Protein AF-A0A1T5JBS8-F1 (afdb_monomer_lite)

Secondary structure (DSSP, 8-state):
--EEE-TTS--TTSEEEEETTS-EEEEEEEEEE-TT-SSEEEEEEEEEE-TTS-B-B-TTS-BSSEEEEEEE--HHHHHHH-HHHHHHHHHHHHTT----GGGS-----S-TTTTSS-SS---HHHHHHS-HHHHHHHHHTT----GGG--

pLDDT: mean 79.68, std 18.45, range [35.81, 97.38]

Sequence (151 aa):
MSYTKRPELVIEGGLVVELDSGELVFVQQQVKTLTESLCPSIFVSATWIDEQLQSVVDNQGRHRARVEFRHAASQYEQDVLGLPALVRECLWLVLGEPLSLAALPDPPSENPQLNATTLIPWASELVRSVDIRRAIAIAKQGVEFDLDQVL

Foldseek 3Di:
DFKDWPQVDDDVQFTWIAGNVGWIKTKHWDWDDDPVHPWIKIKIKIFTADPVRHGDADPVRHGLFMAIDIDGQDPVNCVPQNPVLVNVLRVCLLQLHDQFQCPDPDDPDPDPPVRGDNPDPDDPVSSCRRHRVNSVVVSVVVPPDDNVPPD

Organism: NCBI:txid428993

Radius of gyration: 16.52 Å; chains: 1; bounding box: 40×32×55 Å

Structure (mmCIF, N/CA/C/O backbone):
data_AF-A0A1T5JBS8-F1
#
_entry.id   AF-A0A1T5JBS8-F1
#
loop_
_atom_site.group_PDB
_atom_site.id
_atom_site.type_symbol
_atom_site.label_atom_id
_atom_site.label_alt_id
_atom_site.label_comp_id
_atom_site.label_asym_id
_atom_site.label_entity_id
_atom_site.label_seq_id
_atom_site.pdbx_PDB_ins_code
_atom_site.Cartn_x
_atom_site.Cartn_y
_atom_site.Cartn_z
_atom_site.occupancy
_atom_site.B_iso_or_equiv
_atom_site.auth_seq_id
_atom_site.auth_comp_id
_atom_site.auth_asym_id
_atom_site.auth_atom_id
_atom_site.pdbx_PDB_model_num
ATOM 1 N N . MET A 1 1 ? -13.433 -1.340 -8.611 1.00 54.34 1 MET A N 1
ATOM 2 C CA . MET A 1 1 ? -12.385 -0.508 -7.983 1.00 54.34 1 MET A CA 1
ATOM 3 C C . MET A 1 1 ? -12.659 -0.558 -6.496 1.00 54.34 1 MET A C 1
ATOM 5 O O . MET A 1 1 ? -13.815 -0.299 -6.184 1.00 54.34 1 MET A O 1
ATOM 9 N N . SER A 1 2 ? -11.718 -0.915 -5.614 1.00 73.25 2 SER A N 1
ATOM 10 C CA . SER A 1 2 ? -12.073 -1.061 -4.187 1.00 73.25 2 SER A CA 1
ATOM 11 C C . SER A 1 2 ? -11.383 -0.095 -3.227 1.00 73.25 2 SER A C 1
ATOM 13 O O . SER A 1 2 ? -11.364 -0.342 -2.025 1.00 73.25 2 SER A O 1
ATOM 15 N N . TYR A 1 3 ? -10.879 1.044 -3.707 1.00 86.44 3 TYR A N 1
ATOM 16 C CA . TYR A 1 3 ? -10.541 2.162 -2.825 1.00 86.44 3 TYR A CA 1
ATOM 17 C C . TYR A 1 3 ? -10.884 3.513 -3.453 1.00 86.44 3 TYR A C 1
ATOM 19 O O . TYR A 1 3 ? -10.860 3.682 -4.677 1.00 86.44 3 TYR A O 1
ATOM 27 N N . THR A 1 4 ? -11.168 4.486 -2.594 1.00 91.38 4 THR A N 1
ATOM 28 C CA . THR A 1 4 ? -11.459 5.870 -2.967 1.00 91.38 4 THR A CA 1
ATOM 29 C C . THR A 1 4 ? -10.339 6.762 -2.456 1.00 91.38 4 THR A C 1
ATOM 31 O O . THR A 1 4 ? -9.968 6.706 -1.288 1.00 91.38 4 THR A O 1
ATOM 34 N N . LYS A 1 5 ? -9.766 7.599 -3.322 1.00 91.56 5 LYS A N 1
ATOM 35 C CA . LYS A 1 5 ? -8.802 8.614 -2.874 1.00 91.56 5 LYS A CA 1
ATOM 36 C C . LYS A 1 5 ? -9.542 9.668 -2.053 1.00 91.56 5 LYS A C 1
ATOM 38 O O . LYS A 1 5 ? -10.604 10.113 -2.481 1.00 91.56 5 LYS A O 1
ATOM 43 N N . ARG A 1 6 ? -8.957 10.102 -0.937 1.00 93.12 6 ARG A N 1
ATOM 44 C CA . ARG A 1 6 ? -9.491 11.160 -0.068 1.00 93.12 6 ARG A CA 1
ATOM 45 C C . ARG A 1 6 ? -8.602 12.410 -0.173 1.00 93.12 6 ARG A C 1
ATOM 47 O O . ARG A 1 6 ? -7.833 12.685 0.745 1.00 93.12 6 ARG A O 1
ATOM 54 N N . PRO A 1 7 ? -8.596 13.122 -1.321 1.00 88.75 7 PRO A N 1
ATOM 55 C CA . PRO A 1 7 ? -7.679 14.243 -1.565 1.00 88.75 7 PRO A CA 1
ATOM 56 C C . PRO A 1 7 ? -7.875 15.419 -0.600 1.00 88.75 7 PRO A C 1
ATOM 58 O O . PRO A 1 7 ? -6.991 16.262 -0.475 1.00 88.75 7 PRO A O 1
ATOM 61 N N . GLU A 1 8 ? -9.024 15.491 0.067 1.00 91.12 8 GLU A N 1
ATOM 62 C CA . GLU A 1 8 ? -9.322 16.468 1.106 1.00 91.12 8 GLU A CA 1
ATOM 63 C C . GLU A 1 8 ? -8.585 16.200 2.430 1.00 91.12 8 GLU A C 1
ATOM 65 O O . GLU A 1 8 ? -8.467 17.108 3.251 1.00 91.12 8 GLU A O 1
ATOM 70 N N . LEU A 1 9 ? -8.071 14.981 2.639 1.00 90.56 9 LEU A N 1
ATOM 71 C CA . LEU A 1 9 ? -7.295 14.592 3.817 1.00 90.56 9 LEU A CA 1
ATOM 72 C C . LEU A 1 9 ? -5.796 14.690 3.496 1.00 90.56 9 LEU A C 1
ATOM 74 O O . LEU A 1 9 ? -5.237 13.855 2.783 1.00 90.56 9 LEU A O 1
ATOM 78 N N . VAL A 1 10 ? -5.137 15.736 4.005 1.00 87.62 10 VAL A N 1
ATOM 79 C CA . VAL A 1 10 ? -3.763 16.081 3.606 1.00 87.62 10 VAL A CA 1
ATOM 80 C C . VAL A 1 10 ? -2.717 15.542 4.591 1.00 87.62 10 VAL A C 1
ATOM 82 O O . VAL A 1 10 ? -2.477 16.095 5.659 1.00 87.62 10 VAL A O 1
ATOM 85 N N . ILE A 1 11 ? -2.105 14.444 4.152 1.00 90.00 11 ILE A N 1
ATOM 86 C CA . ILE A 1 11 ? -0.856 13.775 4.551 1.00 90.00 11 ILE A CA 1
ATOM 87 C C . ILE A 1 11 ? 0.447 14.399 4.015 1.00 90.00 11 ILE A C 1
ATOM 89 O O . ILE A 1 11 ? 0.653 14.262 2.809 1.00 90.00 11 ILE A O 1
ATOM 93 N N . GLU A 1 12 ? 1.356 15.029 4.775 1.00 88.75 12 GLU A N 1
ATOM 94 C CA . GLU A 1 12 ? 2.682 15.336 4.194 1.00 88.75 12 GLU A CA 1
ATOM 95 C C . GLU A 1 12 ? 3.378 14.036 3.740 1.00 88.75 12 GLU A C 1
ATOM 97 O O . GLU A 1 12 ? 3.463 13.056 4.480 1.00 88.75 12 GLU A O 1
ATOM 102 N N . GLY A 1 13 ? 3.877 14.018 2.500 1.00 86.50 13 GLY A N 1
ATOM 103 C CA . GLY A 1 13 ? 4.675 12.904 1.984 1.00 86.50 13 GLY A CA 1
ATOM 104 C C . GLY A 1 13 ? 3.886 11.661 1.558 1.00 86.50 13 GLY A C 1
ATOM 105 O O . GLY A 1 13 ? 4.495 10.600 1.407 1.00 86.50 13 GLY A O 1
ATOM 106 N N . GLY A 1 14 ? 2.569 11.758 1.346 1.00 90.19 14 GLY A N 1
ATOM 107 C CA . GLY A 1 14 ? 1.777 10.643 0.821 1.00 90.19 14 GLY A CA 1
ATOM 108 C C . GLY A 1 14 ? 0.331 10.995 0.467 1.00 90.19 14 GLY A C 1
ATOM 109 O O . GLY A 1 14 ? -0.033 12.161 0.345 1.00 90.19 14 GLY A O 1
ATOM 110 N N . LEU A 1 15 ? -0.487 9.962 0.272 1.00 93.12 15 LEU A N 1
ATOM 111 C CA . LEU A 1 15 ? -1.904 10.051 -0.082 1.00 93.12 15 LEU A CA 1
ATOM 112 C C . LEU A 1 15 ? -2.747 9.280 0.934 1.00 93.12 15 LEU A C 1
ATOM 114 O O . LEU A 1 15 ? -2.367 8.186 1.341 1.00 93.12 15 LEU A O 1
ATOM 118 N N . VAL A 1 16 ? -3.921 9.807 1.277 1.00 94.69 16 VAL A N 1
ATOM 119 C CA . VAL A 1 16 ? -4.934 9.059 2.029 1.00 94.69 16 VAL A CA 1
ATOM 120 C C . VAL A 1 16 ? -5.927 8.408 1.070 1.00 94.69 16 VAL A C 1
ATOM 122 O O . VAL A 1 16 ? -6.447 9.043 0.142 1.00 94.69 16 VAL A O 1
ATOM 125 N N . VAL A 1 17 ? -6.195 7.129 1.297 1.00 94.94 17 VAL A N 1
ATOM 126 C CA . VAL A 1 17 ? -7.231 6.362 0.608 1.00 94.94 17 VAL A CA 1
ATOM 127 C C . VAL A 1 17 ? -8.191 5.762 1.623 1.00 94.94 17 VAL A C 1
ATOM 129 O O . VAL A 1 17 ? -7.804 5.445 2.740 1.00 94.94 17 VAL A O 1
ATOM 132 N N . GLU A 1 18 ? -9.443 5.601 1.231 1.00 95.38 18 GLU A N 1
ATOM 133 C CA . GLU A 1 18 ? -10.451 4.855 1.972 1.00 95.38 18 GLU A CA 1
ATOM 134 C C . GLU A 1 18 ? -10.677 3.522 1.265 1.00 95.38 18 GLU A C 1
ATOM 136 O O . GLU A 1 18 ? -10.948 3.494 0.059 1.00 95.38 18 GLU A O 1
ATOM 141 N N . LEU A 1 19 ? -10.530 2.427 2.001 1.00 93.62 19 LEU A N 1
ATOM 142 C CA . LEU A 1 19 ? -10.830 1.087 1.510 1.00 93.62 19 LEU A CA 1
ATOM 143 C C . LEU A 1 19 ? -12.351 0.891 1.412 1.00 93.62 19 LEU A C 1
ATOM 145 O O . LEU A 1 19 ? -13.119 1.541 2.112 1.00 93.62 19 LEU A O 1
ATOM 149 N N . ASP A 1 20 ? -12.808 -0.040 0.581 1.00 91.25 20 ASP A N 1
ATOM 150 C CA . ASP A 1 20 ? -14.221 -0.457 0.512 1.00 91.25 20 ASP A CA 1
ATOM 151 C C . ASP A 1 20 ? -14.804 -0.953 1.849 1.00 91.25 20 ASP A C 1
ATOM 153 O O . ASP A 1 20 ? -16.013 -0.877 2.062 1.00 91.25 20 ASP A O 1
ATOM 157 N N . SER A 1 21 ? -13.956 -1.420 2.765 1.00 90.50 21 SER A N 1
ATOM 158 C CA . SER A 1 21 ? -14.308 -1.772 4.141 1.00 90.50 21 SER A CA 1
ATOM 159 C C . SER A 1 21 ? -14.426 -0.565 5.093 1.00 90.50 21 SER A C 1
ATOM 161 O O . SER A 1 21 ? -14.845 -0.732 6.240 1.00 90.50 21 SER A O 1
ATOM 163 N N . GLY A 1 22 ? -14.138 0.650 4.611 1.00 92.56 22 GLY A N 1
ATOM 164 C CA . GLY A 1 22 ? -14.321 1.928 5.310 1.00 92.56 22 GLY A CA 1
ATOM 165 C C . GLY A 1 22 ? -13.102 2.427 6.091 1.00 92.56 22 GLY A C 1
ATOM 166 O O . GLY A 1 22 ? -13.143 3.511 6.667 1.00 92.56 22 GLY A O 1
ATOM 167 N N . GLU A 1 23 ? -12.006 1.670 6.153 1.00 95.38 23 GLU A N 1
ATOM 168 C CA . GLU A 1 23 ? -10.789 2.109 6.836 1.00 95.38 23 GLU A CA 1
ATOM 169 C C . GLU A 1 23 ? -9.994 3.101 5.992 1.00 95.38 23 GLU A C 1
ATOM 171 O O . GLU A 1 23 ? -9.832 2.943 4.779 1.00 95.38 23 GLU A O 1
ATOM 176 N N . LEU A 1 24 ? -9.430 4.097 6.672 1.00 96.94 24 LEU A N 1
ATOM 177 C CA . LEU A 1 24 ? -8.510 5.051 6.078 1.00 96.94 24 LEU A CA 1
ATOM 178 C C . LEU A 1 24 ? -7.089 4.491 6.106 1.00 96.94 24 LEU A C 1
ATOM 180 O O . LEU A 1 24 ? -6.592 4.031 7.132 1.00 96.94 24 LEU A O 1
ATOM 184 N N . VAL A 1 25 ? -6.407 4.550 4.974 1.00 97.12 25 VAL A N 1
ATOM 185 C CA . VAL A 1 25 ? -5.029 4.095 4.819 1.00 97.12 25 VAL A CA 1
ATOM 186 C C . VAL A 1 25 ? -4.200 5.239 4.263 1.00 97.12 25 VAL A C 1
ATOM 188 O O . VAL A 1 25 ? -4.528 5.833 3.236 1.00 97.12 25 VAL A O 1
ATOM 191 N N . PHE A 1 26 ? -3.099 5.536 4.939 1.00 97.12 26 PHE A N 1
ATOM 192 C CA . PHE A 1 26 ? -2.071 6.423 4.429 1.00 97.12 26 PHE A CA 1
ATOM 193 C C . PHE A 1 26 ? -1.075 5.629 3.593 1.00 97.12 26 PHE A C 1
ATOM 195 O O . PHE A 1 26 ? -0.527 4.628 4.054 1.00 97.12 26 PHE A O 1
ATOM 202 N N . VAL A 1 27 ? -0.833 6.087 2.371 1.00 95.44 27 VAL A N 1
ATOM 203 C CA . VAL A 1 27 ? 0.028 5.427 1.395 1.00 95.44 27 VAL A CA 1
ATOM 204 C C . VAL A 1 27 ? 1.173 6.352 1.028 1.00 95.44 27 VAL A C 1
ATOM 206 O O . VAL A 1 27 ? 0.953 7.500 0.631 1.00 95.44 27 VAL A O 1
ATOM 209 N N . GLN A 1 28 ? 2.397 5.846 1.110 1.00 95.38 28 GLN A N 1
ATOM 210 C CA . GLN A 1 28 ? 3.587 6.571 0.676 1.00 95.38 28 GLN A CA 1
ATOM 211 C C . GLN A 1 28 ? 4.259 5.835 -0.468 1.00 95.38 28 GLN A C 1
ATOM 213 O O . GLN A 1 28 ? 4.271 4.607 -0.525 1.00 95.38 28 GLN A O 1
ATOM 218 N N . GLN A 1 29 ? 4.851 6.609 -1.370 1.00 93.94 29 GLN A N 1
ATOM 219 C CA . GLN A 1 29 ? 5.689 6.090 -2.438 1.00 93.94 29 GLN A CA 1
ATOM 220 C C . GLN A 1 29 ? 6.965 6.920 -2.540 1.00 93.94 29 GLN A C 1
ATOM 222 O O . GLN A 1 29 ? 6.935 8.148 -2.447 1.00 93.94 29 GLN A O 1
ATOM 227 N N . GLN A 1 30 ? 8.090 6.254 -2.763 1.00 93.81 30 GLN A N 1
ATOM 228 C CA . GLN A 1 30 ? 9.368 6.885 -3.055 1.00 93.81 30 GLN A CA 1
ATOM 229 C C . GLN A 1 30 ? 10.070 6.100 -4.154 1.00 93.81 30 GLN A C 1
ATOM 231 O O . GLN A 1 30 ? 10.148 4.876 -4.104 1.00 93.81 30 GLN A O 1
ATOM 236 N N . VAL A 1 31 ? 10.633 6.810 -5.127 1.00 91.62 31 VAL A N 1
ATOM 237 C CA . VAL A 1 31 ? 11.537 6.219 -6.113 1.00 91.62 31 VAL A CA 1
ATOM 238 C C . VAL A 1 31 ? 12.923 6.783 -5.853 1.00 91.62 31 VAL A C 1
ATOM 240 O O . VAL A 1 31 ? 13.107 7.999 -5.845 1.00 91.62 31 VAL A O 1
ATOM 243 N N . LYS A 1 32 ? 13.892 5.904 -5.599 1.00 90.25 32 LYS A N 1
ATOM 244 C CA . LYS A 1 32 ? 15.289 6.280 -5.368 1.00 90.25 32 LYS A CA 1
ATOM 245 C C . LYS A 1 32 ? 16.175 5.587 -6.384 1.00 90.25 32 LYS A C 1
ATOM 247 O O . LYS A 1 32 ? 16.217 4.361 -6.439 1.00 90.25 32 LYS A O 1
ATOM 252 N N . THR A 1 33 ? 16.936 6.373 -7.129 1.00 82.25 33 THR A N 1
ATOM 253 C CA . THR A 1 33 ? 18.065 5.866 -7.907 1.00 82.25 33 THR A CA 1
ATOM 254 C C . THR A 1 33 ? 19.288 5.925 -7.006 1.00 82.25 33 THR A C 1
ATOM 256 O O . THR A 1 33 ? 19.735 7.009 -6.632 1.00 82.25 33 THR A O 1
ATOM 259 N N . LEU A 1 34 ? 19.782 4.766 -6.573 1.00 71.19 34 LEU A N 1
ATOM 260 C CA . LEU A 1 34 ? 21.026 4.707 -5.808 1.00 71.19 34 LEU A CA 1
ATOM 261 C C . LEU A 1 34 ? 22.171 5.045 -6.764 1.00 71.19 34 LEU A C 1
ATOM 263 O O . LEU A 1 34 ? 22.204 4.525 -7.869 1.00 71.19 34 LEU A O 1
ATOM 267 N N . THR A 1 35 ? 23.103 5.900 -6.353 1.00 61.62 35 THR A N 1
ATOM 268 C CA . THR A 1 35 ? 24.193 6.428 -7.199 1.00 61.62 35 THR A CA 1
ATOM 269 C C . THR A 1 35 ? 25.070 5.360 -7.864 1.00 61.62 35 THR A C 1
ATOM 271 O O . THR A 1 35 ? 25.727 5.656 -8.854 1.00 61.62 35 THR A O 1
ATOM 274 N N . GLU A 1 36 ? 25.059 4.124 -7.358 1.00 62.66 36 GLU A N 1
ATOM 275 C CA . GLU A 1 36 ? 25.793 2.976 -7.915 1.00 62.66 36 GLU A CA 1
ATOM 276 C C . GLU A 1 36 ? 24.911 2.014 -8.738 1.00 62.66 36 GLU A C 1
ATOM 278 O O . GLU A 1 36 ? 25.425 1.132 -9.422 1.00 62.66 36 GLU A O 1
ATOM 283 N N . SER A 1 37 ? 23.585 2.183 -8.709 1.00 58.94 37 SER A N 1
ATOM 284 C CA . SER A 1 37 ? 22.619 1.381 -9.465 1.00 58.94 37 SER A CA 1
ATOM 285 C C . SER A 1 37 ? 22.000 2.224 -10.577 1.00 58.94 37 SER A C 1
ATOM 287 O O . SER A 1 37 ? 21.302 3.198 -10.310 1.00 58.94 37 SER A O 1
ATOM 289 N N . LEU A 1 38 ? 22.170 1.806 -11.835 1.00 71.06 38 LEU A N 1
ATOM 290 C CA . LEU A 1 38 ? 21.439 2.394 -12.972 1.00 71.06 38 LEU A CA 1
ATOM 291 C C . LEU A 1 38 ? 19.923 2.118 -12.906 1.00 71.06 38 LEU A C 1
ATOM 293 O O . LEU A 1 38 ? 19.149 2.701 -13.657 1.00 71.06 38 LEU A O 1
ATOM 297 N N . CYS A 1 39 ? 19.498 1.229 -12.008 1.00 79.50 39 CYS A N 1
ATOM 298 C CA . CYS A 1 39 ? 18.118 0.798 -11.834 1.00 79.50 39 CYS A CA 1
ATOM 299 C C . CYS A 1 39 ? 17.467 1.486 -10.611 1.00 79.50 39 CYS A C 1
ATOM 301 O O . CYS A 1 39 ? 18.046 1.441 -9.514 1.00 79.50 39 CYS A O 1
ATOM 303 N N . PRO A 1 40 ? 16.278 2.107 -10.753 1.00 87.38 40 PRO A N 1
ATOM 304 C CA . PRO A 1 40 ? 15.561 2.739 -9.657 1.00 87.38 40 PRO A CA 1
ATOM 305 C C . PRO A 1 40 ? 14.983 1.690 -8.698 1.00 87.38 40 PRO A C 1
ATOM 307 O O . PRO A 1 40 ? 14.439 0.661 -9.097 1.00 87.38 40 PRO A O 1
ATOM 310 N N . SER A 1 41 ? 15.074 1.972 -7.401 1.00 92.56 41 SER A N 1
ATOM 311 C CA . SER A 1 41 ? 14.352 1.246 -6.356 1.00 92.56 41 SER A CA 1
ATOM 312 C C . SER A 1 41 ? 13.047 1.970 -6.033 1.00 92.56 41 SER A C 1
ATOM 314 O O . SER A 1 41 ? 13.054 3.159 -5.706 1.00 92.56 41 SER A O 1
ATOM 316 N N . ILE A 1 42 ? 11.939 1.242 -6.101 1.00 94.00 42 ILE A N 1
ATOM 317 C CA . ILE A 1 42 ? 10.597 1.688 -5.737 1.00 94.00 42 ILE A CA 1
ATOM 318 C C . ILE A 1 42 ? 10.333 1.229 -4.306 1.00 94.00 42 ILE A C 1
ATOM 320 O O . ILE A 1 42 ? 10.469 0.050 -3.993 1.00 94.00 42 ILE A O 1
ATOM 324 N N . PHE A 1 43 ? 9.954 2.162 -3.446 1.00 95.00 43 PHE A N 1
ATOM 325 C CA . PHE A 1 43 ? 9.542 1.915 -2.073 1.00 95.00 43 PHE A CA 1
ATOM 326 C C . PHE A 1 43 ? 8.095 2.359 -1.940 1.00 95.00 43 PHE A C 1
ATOM 328 O O . PHE A 1 43 ? 7.772 3.501 -2.270 1.00 95.00 43 PHE A O 1
ATOM 335 N N . VAL A 1 44 ? 7.236 1.474 -1.458 1.00 95.25 44 VAL A N 1
ATOM 336 C CA . VAL A 1 44 ? 5.836 1.776 -1.167 1.00 95.25 44 VAL A CA 1
ATOM 337 C C . VAL A 1 44 ? 5.500 1.296 0.236 1.00 95.25 44 VAL A C 1
ATOM 339 O O . VAL A 1 44 ? 5.994 0.262 0.688 1.00 95.25 44 VAL A O 1
ATOM 342 N N . SER A 1 45 ? 4.667 2.050 0.936 1.00 96.31 45 SER A N 1
ATOM 343 C CA . SER A 1 45 ? 4.142 1.649 2.236 1.00 96.31 45 SER A CA 1
ATOM 344 C C . SER A 1 45 ? 2.674 2.010 2.347 1.00 96.31 45 SER A C 1
ATOM 346 O O . SER A 1 45 ? 2.210 2.976 1.736 1.00 96.31 45 SER A O 1
ATOM 348 N N . ALA A 1 46 ? 1.950 1.224 3.133 1.00 96.81 46 ALA A N 1
ATOM 349 C CA . ALA A 1 46 ? 0.572 1.488 3.500 1.00 96.81 46 ALA A CA 1
ATOM 350 C C . ALA A 1 46 ? 0.425 1.318 5.015 1.00 96.81 46 ALA A C 1
ATOM 352 O O . ALA A 1 46 ? 0.858 0.314 5.581 1.00 96.81 46 ALA A O 1
ATOM 353 N N . THR A 1 47 ? -0.174 2.310 5.668 1.00 97.06 47 THR A N 1
ATOM 354 C CA . THR A 1 47 ? -0.361 2.355 7.122 1.00 97.06 47 THR A CA 1
ATOM 355 C C . THR A 1 47 ? -1.819 2.654 7.430 1.00 97.06 47 THR A C 1
ATOM 357 O O . THR A 1 47 ? -2.382 3.606 6.890 1.00 97.06 47 THR A O 1
ATOM 360 N N . TRP A 1 48 ? -2.434 1.865 8.308 1.00 97.06 48 TRP A N 1
ATOM 361 C CA . TRP A 1 48 ? -3.792 2.128 8.781 1.00 97.06 48 TRP A CA 1
ATOM 362 C C . TRP A 1 48 ? -3.817 3.371 9.679 1.00 97.06 48 TRP A C 1
ATOM 364 O O . TRP A 1 48 ? -3.049 3.465 10.644 1.00 97.06 48 TRP A O 1
ATOM 374 N N . ILE A 1 49 ? -4.699 4.317 9.353 1.00 97.38 49 ILE A N 1
ATOM 375 C CA . ILE A 1 49 ? -4.888 5.568 10.087 1.00 97.38 49 ILE A CA 1
ATOM 376 C C . ILE A 1 49 ? -6.331 5.720 10.590 1.00 97.38 49 ILE A C 1
ATOM 378 O O . ILE A 1 49 ? -7.260 5.099 10.067 1.00 97.38 49 ILE A O 1
ATOM 382 N N . ASP A 1 50 ? -6.506 6.530 11.629 1.00 95.12 50 ASP A N 1
ATOM 383 C CA . ASP A 1 50 ? -7.807 6.912 12.173 1.00 95.12 50 ASP A CA 1
ATOM 384 C C . ASP A 1 50 ? -8.379 8.175 11.499 1.00 95.12 50 ASP A C 1
ATOM 386 O O . ASP A 1 50 ? -7.797 8.759 10.581 1.00 95.12 50 ASP A O 1
ATOM 390 N N . GLU A 1 51 ? -9.555 8.602 11.958 1.00 93.00 51 GLU A N 1
ATOM 391 C CA . GLU A 1 51 ? -10.248 9.801 11.470 1.00 93.00 51 GLU A CA 1
ATOM 392 C C . GLU A 1 51 ? -9.495 11.104 11.791 1.00 93.00 51 GLU A C 1
ATOM 394 O O . GLU A 1 51 ? -9.734 12.133 11.159 1.00 93.00 51 GLU A O 1
ATOM 399 N N . GLN A 1 52 ? -8.573 11.071 12.757 1.00 93.94 52 GLN A N 1
ATOM 400 C CA . GLN A 1 52 ? -7.691 12.178 13.126 1.00 93.94 52 GLN A CA 1
ATOM 401 C C . GLN A 1 52 ? -6.376 12.158 12.329 1.00 93.94 52 GLN A C 1
ATOM 403 O O . GLN A 1 52 ? -5.456 12.929 12.626 1.00 93.94 52 GLN A O 1
ATOM 408 N N . LEU A 1 53 ? -6.293 11.305 11.302 1.00 93.44 53 LEU A N 1
ATOM 409 C CA . LEU A 1 53 ? -5.129 11.130 10.437 1.00 93.44 53 LEU A CA 1
ATOM 410 C C . LEU A 1 53 ? -3.883 10.645 11.191 1.00 93.44 53 LEU A C 1
ATOM 412 O O . LEU A 1 53 ? -2.757 10.853 10.734 1.00 93.44 53 LEU A O 1
ATOM 416 N N . GLN A 1 54 ? -4.073 9.998 12.340 1.00 94.62 54 GLN A N 1
ATOM 417 C CA . GLN A 1 54 ? -3.002 9.397 13.123 1.00 94.62 54 GLN A CA 1
ATOM 418 C C . GLN A 1 54 ? -2.895 7.909 12.821 1.00 94.62 54 GLN A C 1
ATOM 420 O O . GLN A 1 54 ? -3.874 7.240 12.505 1.00 94.62 54 GLN A O 1
ATOM 425 N N . SER A 1 55 ? -1.679 7.372 12.918 1.00 94.00 55 SER A N 1
ATOM 426 C CA . SER A 1 55 ? -1.476 5.930 12.790 1.00 94.00 55 SER A CA 1
ATOM 427 C C . SER A 1 55 ? -2.183 5.185 13.913 1.00 94.00 55 SER A C 1
ATOM 429 O O . SER A 1 55 ? -2.003 5.506 15.087 1.00 94.00 55 SER A O 1
ATOM 431 N N . VAL A 1 56 ? -2.916 4.135 13.557 1.00 94.06 56 VAL A N 1
ATOM 432 C CA . VAL A 1 56 ? -3.555 3.267 14.543 1.00 94.06 56 VAL A CA 1
ATOM 433 C C . VAL A 1 56 ? -2.481 2.384 15.181 1.00 94.06 56 VAL A C 1
ATOM 435 O O . VAL A 1 56 ? -1.882 1.540 14.509 1.00 94.06 56 VAL A O 1
ATOM 438 N N . VAL A 1 57 ? -2.235 2.573 16.479 1.00 92.50 57 VAL A N 1
ATOM 439 C CA . VAL A 1 57 ? -1.192 1.867 17.243 1.00 92.50 57 VAL A CA 1
ATOM 440 C C . VAL A 1 57 ? -1.762 0.959 18.340 1.00 92.50 57 VAL A C 1
ATOM 442 O O . VAL A 1 57 ? -2.918 1.101 18.742 1.00 92.50 57 VAL A O 1
ATOM 445 N N . ASP A 1 58 ? -0.984 -0.038 18.762 1.00 88.00 58 ASP A N 1
ATOM 446 C CA . ASP A 1 58 ? -1.282 -0.918 19.893 1.00 88.00 58 ASP A CA 1
ATOM 447 C C . ASP A 1 58 ? -0.904 -0.257 21.236 1.00 88.00 58 ASP A C 1
ATOM 449 O O . ASP A 1 58 ? -0.409 0.871 21.289 1.00 88.00 58 ASP A O 1
ATOM 453 N N . ASN A 1 59 ? -1.118 -0.971 22.344 1.00 85.69 59 ASN A N 1
ATOM 454 C CA . ASN A 1 59 ? -0.796 -0.477 23.690 1.00 85.69 59 ASN A CA 1
ATOM 455 C C . ASN A 1 59 ? 0.714 -0.269 23.928 1.00 85.69 59 ASN A C 1
ATOM 457 O O . ASN A 1 59 ? 1.096 0.336 24.928 1.00 85.69 59 ASN A O 1
ATOM 461 N N . GLN A 1 60 ? 1.566 -0.779 23.037 1.00 87.50 60 GLN A N 1
ATOM 462 C CA . GLN A 1 60 ? 3.019 -0.616 23.062 1.00 87.50 60 GLN A CA 1
ATOM 463 C C . GLN A 1 60 ? 3.488 0.492 22.100 1.00 87.50 60 GLN A C 1
ATOM 465 O O . GLN A 1 60 ? 4.687 0.744 21.995 1.00 87.50 60 GLN A O 1
ATOM 470 N N . GLY A 1 61 ? 2.564 1.170 21.408 1.00 86.44 61 GLY A N 1
ATOM 471 C CA . GLY A 1 61 ? 2.869 2.213 20.429 1.00 86.44 61 GLY A CA 1
ATOM 472 C C . GLY A 1 61 ? 3.291 1.685 19.055 1.00 86.44 61 GLY A C 1
ATOM 473 O O . GLY A 1 61 ? 3.746 2.470 18.223 1.00 86.44 61 GLY A O 1
ATOM 474 N N . ARG A 1 62 ? 3.148 0.382 18.783 1.00 87.81 62 ARG A N 1
ATOM 475 C CA . ARG A 1 62 ? 3.465 -0.219 17.477 1.00 87.81 62 ARG A CA 1
ATOM 476 C C . ARG A 1 62 ? 2.279 -0.082 16.534 1.00 87.81 62 ARG A C 1
ATOM 478 O O . ARG A 1 62 ? 1.134 -0.182 16.962 1.00 87.81 62 ARG A O 1
ATOM 485 N N . HIS A 1 63 ? 2.528 0.114 15.241 1.00 89.69 63 HIS A N 1
ATOM 486 C CA . HIS A 1 63 ? 1.455 0.175 14.244 1.00 89.69 63 HIS A CA 1
ATOM 487 C C . HIS A 1 63 ? 0.643 -1.124 14.243 1.00 89.69 63 HIS A C 1
ATOM 489 O O . HIS A 1 63 ? 1.199 -2.200 14.042 1.00 89.69 63 HIS A O 1
ATOM 495 N N . ARG A 1 64 ? -0.682 -1.028 14.400 1.00 91.31 64 ARG A N 1
ATOM 496 C CA . ARG A 1 64 ? -1.564 -2.204 14.348 1.00 91.31 64 ARG A CA 1
ATOM 497 C C . ARG A 1 64 ? -1.627 -2.816 12.956 1.00 91.31 64 ARG A C 1
ATOM 499 O O . ARG A 1 64 ? -1.806 -4.019 12.838 1.00 91.31 64 ARG A O 1
ATOM 506 N N . ALA A 1 65 ? -1.487 -1.998 11.916 1.00 95.06 65 ALA A N 1
ATOM 507 C CA . ALA A 1 65 ? -1.360 -2.465 10.545 1.00 95.06 65 ALA A CA 1
ATOM 508 C C . ALA A 1 65 ? -0.489 -1.495 9.740 1.00 95.06 65 ALA A C 1
ATOM 510 O O . ALA A 1 65 ? -0.864 -0.343 9.502 1.00 95.06 65 ALA A O 1
ATOM 511 N N . ARG A 1 66 ? 0.682 -1.980 9.329 1.00 95.25 66 ARG A N 1
ATOM 512 C CA . ARG A 1 66 ? 1.603 -1.312 8.411 1.00 95.25 66 ARG A CA 1
ATOM 513 C C . ARG A 1 66 ? 2.266 -2.373 7.549 1.00 95.25 66 ARG A C 1
ATOM 515 O O . ARG A 1 66 ? 2.708 -3.394 8.067 1.00 95.25 66 ARG A O 1
ATOM 522 N N . VAL A 1 67 ? 2.331 -2.116 6.253 1.00 95.56 67 VAL A N 1
ATOM 523 C CA . VAL A 1 67 ? 3.030 -2.960 5.283 1.00 95.56 67 VAL A CA 1
ATOM 524 C C . VAL A 1 67 ? 3.988 -2.097 4.483 1.00 95.56 67 VAL A C 1
ATOM 526 O O . VAL A 1 67 ? 3.700 -0.937 4.175 1.00 95.56 67 VAL A O 1
ATOM 529 N N . GLU A 1 68 ? 5.139 -2.666 4.157 1.00 94.75 68 GLU A N 1
ATOM 530 C CA . GLU A 1 68 ? 6.170 -2.014 3.364 1.00 94.75 68 GLU A CA 1
ATOM 531 C C . GLU A 1 68 ? 6.635 -2.968 2.281 1.00 94.75 68 GLU A C 1
ATOM 533 O O . GLU A 1 68 ? 6.785 -4.169 2.505 1.00 94.75 68 GLU A O 1
ATOM 538 N N . PHE A 1 69 ? 6.870 -2.425 1.096 1.00 93.94 69 PHE A N 1
ATOM 539 C CA . PHE A 1 69 ? 7.360 -3.197 -0.024 1.00 93.94 69 PHE A CA 1
ATOM 540 C C . PHE A 1 69 ? 8.407 -2.406 -0.802 1.00 93.94 69 PHE A C 1
ATOM 542 O O . PHE A 1 69 ? 8.267 -1.205 -1.057 1.00 93.94 69 PHE A O 1
ATOM 549 N N . ARG A 1 70 ? 9.480 -3.104 -1.175 1.00 93.38 70 ARG A N 1
ATOM 550 C CA . ARG A 1 70 ? 10.574 -2.570 -1.979 1.00 93.38 70 ARG A CA 1
ATOM 551 C C . ARG A 1 70 ? 10.739 -3.422 -3.228 1.00 93.38 70 ARG A C 1
ATOM 553 O O . ARG A 1 70 ? 10.992 -4.617 -3.119 1.00 93.38 70 ARG A O 1
ATOM 560 N N . HIS A 1 71 ? 10.715 -2.776 -4.389 1.00 91.56 71 HIS A N 1
ATOM 561 C CA . HIS A 1 71 ? 11.053 -3.393 -5.669 1.00 91.56 71 HIS A CA 1
ATOM 562 C C . HIS A 1 71 ? 12.278 -2.726 -6.288 1.00 91.56 71 HIS A C 1
ATOM 564 O O . HIS A 1 71 ? 12.349 -1.499 -6.364 1.00 91.56 71 HIS A O 1
ATOM 570 N N . ALA A 1 72 ? 13.247 -3.517 -6.736 1.00 91.06 72 ALA A N 1
ATOM 571 C CA . ALA A 1 72 ? 14.371 -3.025 -7.526 1.00 91.06 72 ALA A CA 1
ATOM 572 C C . ALA A 1 72 ? 14.060 -3.280 -9.004 1.00 91.06 72 ALA A C 1
ATOM 574 O O . ALA A 1 72 ? 14.210 -4.402 -9.477 1.00 91.06 72 ALA A O 1
ATOM 575 N N . ALA A 1 73 ? 13.609 -2.243 -9.714 1.00 87.44 73 ALA A N 1
ATOM 576 C CA . ALA A 1 73 ? 13.171 -2.373 -11.098 1.00 87.44 73 ALA A CA 1
ATOM 577 C C . ALA A 1 73 ? 14.368 -2.608 -12.023 1.00 87.44 73 ALA A C 1
ATOM 579 O O . ALA A 1 73 ? 15.198 -1.717 -12.204 1.00 87.44 73 ALA A O 1
ATOM 580 N N . SER A 1 74 ? 14.451 -3.786 -12.630 1.00 86.75 74 SER A N 1
ATOM 581 C CA . SER A 1 74 ? 15.465 -4.102 -13.635 1.00 86.75 74 SER A CA 1
ATOM 582 C C . SER A 1 74 ? 15.350 -3.189 -14.859 1.00 86.75 74 SER A C 1
ATOM 584 O O . SER A 1 74 ? 14.307 -2.587 -15.124 1.00 86.75 74 SER A O 1
ATOM 586 N N . GLN A 1 75 ? 16.426 -3.091 -15.642 1.00 84.88 75 GLN A N 1
ATOM 587 C CA . GLN A 1 75 ? 16.398 -2.345 -16.904 1.00 84.88 75 GLN A CA 1
ATOM 588 C C . GLN A 1 75 ? 15.319 -2.893 -17.851 1.00 84.88 75 GLN A C 1
ATOM 590 O O . GLN A 1 75 ? 14.563 -2.126 -18.431 1.00 84.88 75 GLN A O 1
ATOM 595 N N . TYR A 1 76 ? 15.188 -4.221 -17.92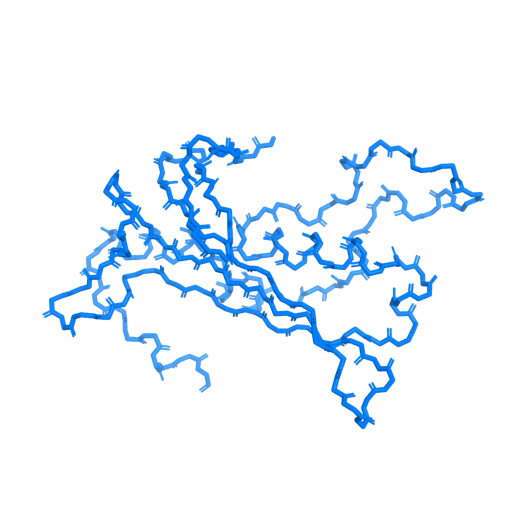8 1.00 83.69 76 TYR A N 1
ATOM 596 C CA . TYR A 1 76 ? 14.182 -4.876 -18.760 1.00 83.69 76 TYR A CA 1
ATOM 597 C C . TYR A 1 76 ? 12.750 -4.487 -18.363 1.00 83.69 76 TYR A C 1
ATOM 599 O O . TYR A 1 76 ? 11.960 -4.098 -19.216 1.00 83.69 76 TYR A O 1
ATOM 607 N N . GLU A 1 77 ? 12.410 -4.533 -17.073 1.00 83.06 77 GLU A N 1
ATOM 608 C CA . GLU A 1 77 ? 11.078 -4.121 -16.602 1.00 83.06 77 GLU A CA 1
ATOM 609 C C . GLU A 1 77 ? 10.792 -2.646 -16.904 1.00 83.06 77 GLU A C 1
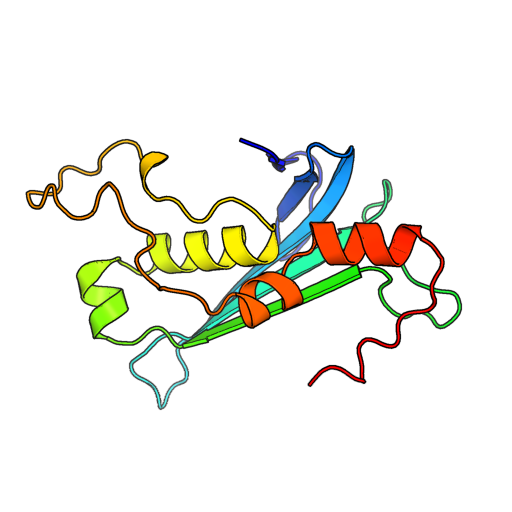ATOM 611 O O . GLU A 1 77 ? 9.670 -2.288 -17.261 1.00 83.06 77 GLU A O 1
ATOM 616 N N . GLN A 1 78 ? 11.799 -1.779 -16.787 1.00 80.31 78 GLN A N 1
ATOM 617 C CA . GLN A 1 78 ? 11.646 -0.367 -17.134 1.00 80.31 78 GLN A CA 1
ATOM 618 C C . GLN A 1 78 ? 11.393 -0.172 -18.629 1.00 80.31 78 GLN A C 1
ATOM 620 O O . GLN A 1 78 ? 10.511 0.609 -18.983 1.00 80.31 78 GLN A O 1
ATOM 625 N N . ASP A 1 79 ? 12.124 -0.889 -19.481 1.00 81.12 79 ASP A N 1
ATOM 626 C CA . ASP A 1 79 ? 12.009 -0.779 -20.935 1.00 81.12 79 ASP A CA 1
ATOM 627 C C . ASP A 1 79 ? 10.662 -1.316 -21.447 1.00 81.12 79 ASP A C 1
ATOM 629 O O . ASP A 1 79 ? 10.092 -0.756 -22.383 1.00 81.12 79 ASP A O 1
ATOM 633 N N . VAL A 1 80 ? 10.128 -2.382 -20.835 1.00 78.50 80 VAL A N 1
ATOM 634 C CA . VAL A 1 80 ? 8.868 -3.009 -21.276 1.00 78.50 80 VAL A CA 1
ATOM 635 C C . VAL A 1 80 ? 7.636 -2.332 -20.662 1.00 78.50 80 VAL A C 1
ATOM 637 O O . VAL A 1 80 ? 6.629 -2.172 -21.350 1.00 78.50 80 VAL A O 1
ATOM 640 N N . LEU A 1 81 ? 7.676 -1.953 -19.377 1.00 80.00 81 LEU A N 1
ATOM 641 C CA . LEU A 1 81 ? 6.483 -1.507 -18.632 1.00 80.00 81 LEU A CA 1
ATOM 642 C C . LEU A 1 81 ? 6.457 0.001 -18.390 1.00 80.00 81 LEU A C 1
ATOM 644 O O . LEU A 1 81 ? 5.392 0.612 -18.274 1.00 80.00 81 LEU A O 1
ATOM 648 N N . GLY A 1 82 ? 7.637 0.600 -18.263 1.00 83.00 82 GLY A N 1
ATOM 649 C CA . GLY A 1 82 ? 7.804 1.950 -17.760 1.00 83.00 82 GLY A CA 1
ATOM 650 C C . GLY A 1 82 ? 7.656 2.047 -16.238 1.00 83.00 82 GLY A C 1
ATOM 651 O O . GLY A 1 82 ? 6.843 1.385 -15.587 1.00 83.00 82 GLY A O 1
ATOM 652 N N . LEU A 1 83 ? 8.427 2.966 -15.657 1.00 84.62 83 LEU A N 1
ATOM 653 C CA . LEU A 1 83 ? 8.420 3.252 -14.222 1.00 84.62 83 LEU A CA 1
ATOM 654 C C . LEU A 1 83 ? 7.018 3.570 -13.645 1.00 84.62 83 LEU A C 1
ATOM 656 O O . LEU A 1 83 ? 6.713 3.073 -12.561 1.00 84.62 83 LEU A O 1
ATOM 660 N N . PRO A 1 84 ? 6.127 4.331 -14.318 1.00 84.56 84 PRO A N 1
ATOM 661 C CA . PRO A 1 84 ? 4.793 4.608 -13.778 1.00 84.56 84 PRO A CA 1
ATOM 662 C C . PRO A 1 84 ? 3.925 3.357 -13.592 1.00 84.56 84 PRO A C 1
ATOM 664 O O . PRO A 1 84 ? 3.172 3.275 -12.620 1.00 84.56 84 PRO A O 1
ATOM 667 N N . ALA A 1 85 ? 4.024 2.381 -14.502 1.00 83.44 85 ALA A N 1
ATOM 668 C CA . ALA A 1 85 ? 3.278 1.130 -14.394 1.00 83.44 85 ALA A CA 1
ATOM 669 C C . ALA A 1 85 ? 3.797 0.289 -13.222 1.00 83.44 85 ALA A C 1
ATOM 671 O O . ALA A 1 85 ? 2.998 -0.189 -12.421 1.00 83.44 85 ALA A O 1
ATOM 672 N N . LEU A 1 86 ? 5.122 0.209 -13.070 1.00 86.44 86 LEU A N 1
ATOM 673 C CA . LEU A 1 86 ? 5.777 -0.478 -11.956 1.00 86.44 86 LEU A CA 1
ATOM 674 C C . LEU A 1 86 ? 5.392 0.108 -10.595 1.00 86.44 86 LEU A C 1
ATOM 676 O O . LEU A 1 86 ? 5.032 -0.633 -9.682 1.00 86.44 86 LEU A O 1
ATOM 680 N N . VAL A 1 87 ? 5.423 1.438 -10.456 1.00 88.25 87 VAL A N 1
ATOM 681 C CA . VAL A 1 87 ? 5.009 2.115 -9.215 1.00 88.25 87 VAL A CA 1
ATOM 682 C C . VAL A 1 87 ? 3.549 1.804 -8.898 1.00 88.25 87 VAL A C 1
ATOM 684 O O . VAL A 1 87 ? 3.224 1.491 -7.755 1.00 88.25 87 VAL A O 1
ATOM 687 N N . ARG A 1 88 ? 2.668 1.836 -9.904 1.00 86.06 88 ARG A N 1
ATOM 688 C CA . ARG A 1 88 ? 1.255 1.493 -9.718 1.00 86.06 88 ARG A CA 1
ATOM 689 C C . ARG A 1 88 ? 1.058 0.037 -9.300 1.00 86.06 88 ARG A C 1
ATOM 691 O O . ARG A 1 88 ? 0.264 -0.198 -8.397 1.00 86.06 88 ARG A O 1
ATOM 698 N N . GLU A 1 89 ? 1.752 -0.920 -9.914 1.00 86.69 89 GLU A N 1
ATOM 699 C CA . GLU A 1 89 ? 1.663 -2.327 -9.497 1.00 86.69 89 GLU A CA 1
ATOM 700 C C . GLU A 1 89 ? 2.132 -2.513 -8.051 1.00 86.69 89 GLU A C 1
ATOM 702 O O . GLU A 1 89 ? 1.450 -3.177 -7.276 1.00 86.69 89 GLU A O 1
ATOM 707 N N . CYS A 1 90 ? 3.230 -1.861 -7.653 1.00 90.38 90 CYS A N 1
ATOM 708 C CA . CYS A 1 90 ? 3.699 -1.882 -6.266 1.00 90.38 90 CYS A CA 1
ATOM 709 C C . CYS A 1 90 ? 2.650 -1.294 -5.304 1.00 90.38 90 CYS A C 1
ATOM 711 O O . CYS A 1 90 ? 2.411 -1.853 -4.236 1.00 90.38 90 CYS A O 1
ATOM 713 N N . LEU A 1 91 ? 1.994 -0.191 -5.683 1.00 89.94 91 LEU A N 1
ATOM 714 C CA . LEU A 1 91 ? 0.905 0.401 -4.899 1.00 89.94 91 LEU A CA 1
ATOM 715 C C . LEU A 1 91 ? -0.296 -0.539 -4.765 1.00 89.94 91 LEU A C 1
ATOM 717 O O . LEU A 1 91 ? -0.847 -0.681 -3.678 1.00 89.94 91 LEU A O 1
ATOM 721 N N . TRP A 1 92 ? -0.716 -1.175 -5.856 1.00 88.94 92 TRP A N 1
ATOM 722 C CA . TRP A 1 92 ? -1.810 -2.146 -5.825 1.00 88.94 92 TRP A CA 1
ATOM 723 C C . TRP A 1 92 ? -1.476 -3.347 -4.955 1.00 88.94 92 TRP A C 1
ATOM 725 O O . TRP A 1 92 ? -2.331 -3.791 -4.195 1.00 88.94 92 TRP A O 1
ATOM 735 N N . LEU A 1 93 ? -0.227 -3.805 -5.000 1.00 90.06 93 LEU A N 1
ATOM 736 C CA . LEU A 1 93 ? 0.258 -4.885 -4.157 1.00 90.06 93 LEU A CA 1
ATOM 737 C C . LEU A 1 93 ? 0.096 -4.536 -2.669 1.00 90.06 93 LEU A C 1
ATOM 739 O O . LEU A 1 93 ? -0.509 -5.316 -1.936 1.00 90.06 93 LEU A O 1
ATOM 743 N N . VAL A 1 94 ? 0.544 -3.347 -2.235 1.00 93.75 94 VAL A N 1
ATOM 744 C CA . VAL A 1 94 ? 0.406 -2.950 -0.819 1.00 93.75 94 VAL A CA 1
ATOM 745 C C . VAL A 1 94 ? -1.031 -2.673 -0.389 1.00 93.75 94 VAL A C 1
ATOM 747 O O . VAL A 1 94 ? -1.382 -2.863 0.773 1.00 93.75 94 VAL A O 1
ATOM 750 N N . LEU A 1 95 ? -1.882 -2.247 -1.323 1.00 92.19 95 LEU A N 1
ATOM 751 C CA . LEU A 1 95 ? -3.308 -2.021 -1.085 1.00 92.19 95 LEU A CA 1
ATOM 752 C C . LEU A 1 95 ? -4.150 -3.304 -1.145 1.00 92.19 95 LEU A C 1
ATOM 754 O O . LEU A 1 95 ? -5.357 -3.233 -0.911 1.00 92.19 95 LEU A O 1
ATOM 758 N N . GLY A 1 96 ? -3.554 -4.457 -1.467 1.00 87.81 96 GLY A N 1
ATOM 759 C CA . GLY A 1 96 ? -4.290 -5.708 -1.666 1.00 87.81 96 GLY A CA 1
ATOM 760 C C . GLY A 1 96 ? -5.251 -5.659 -2.861 1.00 87.81 96 GLY A C 1
ATOM 761 O O . GLY A 1 96 ? -6.268 -6.351 -2.875 1.00 87.81 96 GLY A O 1
ATOM 762 N N . GLU A 1 97 ? -4.975 -4.805 -3.849 1.00 86.50 97 GLU A N 1
ATOM 763 C CA . GLU A 1 97 ? -5.796 -4.672 -5.051 1.00 86.50 97 GLU A CA 1
ATOM 764 C C . GLU A 1 97 ? -5.444 -5.745 -6.094 1.00 86.50 97 GLU A C 1
ATOM 766 O O . GLU A 1 97 ? -4.292 -6.181 -6.188 1.00 86.50 97 GLU A O 1
ATOM 771 N N . PRO A 1 98 ? -6.408 -6.155 -6.941 1.00 74.81 98 PRO A N 1
ATOM 772 C CA . PRO A 1 98 ? -6.136 -7.064 -8.046 1.00 74.81 98 PRO A CA 1
ATOM 773 C C . PRO A 1 98 ? -5.074 -6.498 -8.998 1.00 74.81 98 PRO A C 1
ATOM 775 O O . PRO A 1 98 ? -5.229 -5.418 -9.567 1.00 74.81 98 PRO A O 1
ATOM 778 N N . LEU A 1 99 ? -4.018 -7.272 -9.231 1.00 70.12 99 LEU A N 1
ATOM 779 C CA . LEU A 1 99 ? -2.870 -6.895 -10.058 1.00 70.12 99 LEU A CA 1
ATOM 780 C C . LEU A 1 99 ? -3.144 -7.161 -11.549 1.00 70.12 99 LEU A C 1
ATOM 782 O O . LEU A 1 99 ? -2.463 -7.969 -12.177 1.00 70.12 99 LEU A O 1
ATOM 786 N N . SER A 1 100 ? -4.185 -6.551 -12.120 1.00 56.44 100 SER A N 1
ATOM 787 C CA . SER A 1 100 ? -4.521 -6.707 -13.545 1.00 56.44 100 SER A CA 1
ATOM 788 C C . SER A 1 100 ? -4.405 -5.387 -14.303 1.00 56.44 100 SER A C 1
ATOM 790 O O . SER A 1 100 ? -4.978 -4.371 -13.912 1.00 56.44 100 SER A O 1
ATOM 792 N N . LEU A 1 101 ? -3.703 -5.415 -15.438 1.00 46.28 101 LEU A N 1
ATOM 793 C CA . LEU A 1 101 ? -3.558 -4.275 -16.353 1.00 46.28 101 LEU A CA 1
ATOM 794 C C . LEU A 1 101 ? -4.798 -3.972 -17.180 1.00 46.28 101 LEU A C 1
ATOM 796 O O . LEU A 1 101 ? -4.860 -2.897 -17.769 1.00 46.28 101 LEU A O 1
ATOM 800 N N . ALA A 1 102 ? -5.794 -4.862 -17.195 1.00 45.12 102 ALA A N 1
ATOM 801 C CA . ALA A 1 102 ? -7.027 -4.672 -17.958 1.00 45.12 102 ALA A CA 1
ATOM 802 C C . ALA A 1 102 ? -7.831 -3.420 -17.528 1.00 45.12 102 ALA A C 1
ATOM 804 O O . ALA A 1 102 ? -8.827 -3.078 -18.157 1.00 45.12 102 ALA A O 1
ATOM 805 N N . ALA A 1 103 ? -7.411 -2.732 -16.459 1.00 40.44 103 ALA A N 1
ATOM 806 C CA . ALA A 1 103 ? -7.962 -1.463 -15.988 1.00 40.44 103 ALA A CA 1
ATOM 807 C C . ALA A 1 103 ? -7.259 -0.203 -16.549 1.00 40.44 103 ALA A C 1
ATOM 809 O O . ALA A 1 103 ? -7.591 0.912 -16.139 1.00 40.44 103 ALA A O 1
ATOM 810 N N . LEU A 1 104 ? -6.286 -0.339 -17.455 1.00 40.88 104 LEU A N 1
ATOM 811 C CA . LEU A 1 104 ? -5.701 0.794 -18.172 1.00 40.88 104 LEU A CA 1
ATOM 812 C C . LEU A 1 104 ? -6.629 1.249 -19.314 1.00 40.88 104 LEU A C 1
ATOM 814 O O . LEU A 1 104 ? -6.957 0.426 -20.164 1.00 40.88 104 LEU A O 1
ATOM 818 N N . PRO A 1 105 ? -7.014 2.538 -19.417 1.00 38.66 105 PRO A N 1
ATOM 819 C CA . PRO A 1 105 ? -7.357 3.088 -20.722 1.00 38.66 105 PRO A CA 1
ATOM 820 C C . PRO A 1 105 ? -6.090 3.032 -21.582 1.00 38.66 105 PRO A C 1
ATOM 822 O O . PRO A 1 105 ? -5.042 3.522 -21.154 1.00 38.66 105 PRO A O 1
ATOM 825 N N . ASP A 1 106 ? -6.188 2.378 -22.739 1.00 41.88 106 ASP A N 1
ATOM 826 C CA . ASP A 1 106 ? -5.087 2.136 -23.672 1.00 41.88 106 ASP A CA 1
ATOM 827 C C . AS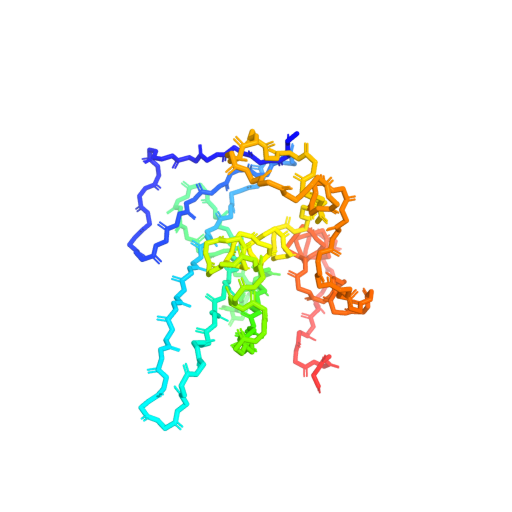P A 1 106 ? -4.185 3.378 -23.827 1.00 41.88 106 ASP A C 1
ATOM 829 O O . ASP A 1 106 ? -4.639 4.403 -24.347 1.00 41.88 106 ASP A O 1
ATOM 833 N N . PRO A 1 107 ? -2.894 3.341 -23.445 1.00 39.47 107 PRO A N 1
ATOM 834 C CA . PRO A 1 107 ? -1.933 4.149 -24.173 1.00 39.47 107 PRO A CA 1
ATOM 835 C C . PRO A 1 107 ? -1.861 3.595 -25.608 1.00 39.47 107 PRO A C 1
ATOM 837 O O . PRO A 1 107 ? -2.010 2.385 -25.795 1.00 39.47 107 PRO A O 1
ATOM 840 N N . PRO A 1 108 ? -1.631 4.435 -26.631 1.00 40.88 108 PRO A N 1
ATOM 841 C CA . PRO A 1 108 ? -1.458 3.971 -28.002 1.00 40.88 108 PRO A CA 1
ATOM 842 C C . PRO A 1 108 ? -0.151 3.173 -28.083 1.00 40.88 108 PRO A C 1
ATOM 844 O O . PRO A 1 108 ? 0.918 3.712 -28.349 1.00 40.88 108 PRO A O 1
ATOM 847 N N . SER A 1 109 ? -0.232 1.888 -27.763 1.00 46.47 109 SER A N 1
ATOM 848 C CA . SER A 1 109 ? 0.855 0.925 -27.816 1.00 46.47 109 SER A CA 1
ATOM 849 C C . SER A 1 109 ? 0.610 0.030 -29.021 1.00 46.47 109 SER A C 1
ATOM 851 O O . SER A 1 109 ? -0.434 -0.608 -29.130 1.00 46.47 109 SER A O 1
ATOM 853 N N . GLU A 1 110 ? 1.587 -0.041 -29.923 1.00 45.09 110 GLU A N 1
ATOM 854 C CA . GLU A 1 110 ? 1.575 -0.921 -31.099 1.00 45.09 110 GLU A CA 1
ATOM 855 C C . GLU A 1 110 ? 1.629 -2.419 -30.734 1.00 45.09 110 GLU A C 1
ATOM 857 O O . GLU A 1 110 ? 1.625 -3.271 -31.622 1.00 45.09 110 GLU A O 1
ATOM 862 N N . ASN A 1 111 ? 1.669 -2.765 -29.439 1.00 43.44 111 ASN A N 1
ATOM 863 C CA . ASN A 1 111 ? 1.856 -4.130 -28.969 1.00 43.44 111 ASN A CA 1
ATOM 864 C C . ASN A 1 111 ? 0.662 -4.623 -28.114 1.00 43.44 111 ASN A C 1
ATOM 866 O O . ASN A 1 111 ? 0.660 -4.467 -26.889 1.00 43.44 111 ASN A O 1
ATOM 870 N N . PRO A 1 112 ? -0.364 -5.241 -28.734 1.00 43.38 112 PRO A N 1
ATOM 871 C CA . PRO A 1 112 ? -1.626 -5.615 -28.082 1.00 43.38 112 PRO A CA 1
ATOM 872 C C . PRO A 1 112 ? -1.519 -6.760 -27.054 1.00 43.38 112 PRO A C 1
ATOM 874 O O . PRO A 1 112 ? -2.513 -7.106 -26.419 1.00 43.38 112 PRO A O 1
ATOM 877 N N . GLN A 1 113 ? -0.337 -7.354 -26.855 1.00 44.94 113 GLN A N 1
ATOM 878 C CA . GLN A 1 113 ? -0.119 -8.424 -25.870 1.00 44.94 113 GLN A CA 1
ATOM 879 C C . GLN A 1 113 ? 0.117 -7.921 -24.433 1.00 44.94 113 GLN A C 1
ATOM 881 O O . GLN A 1 113 ? 0.003 -8.710 -23.499 1.00 44.94 113 GLN A O 1
ATOM 886 N N . LEU A 1 114 ? 0.395 -6.627 -24.225 1.00 45.75 114 LEU A N 1
ATOM 887 C CA . LEU A 1 114 ? 0.663 -6.055 -22.892 1.00 45.75 114 LEU A CA 1
ATOM 888 C C . LEU A 1 114 ? -0.604 -5.767 -22.064 1.00 45.75 114 LEU A C 1
ATOM 890 O O . LEU A 1 114 ? -0.512 -5.507 -20.868 1.00 45.75 114 LEU A O 1
ATOM 894 N N . ASN A 1 115 ? -1.792 -5.840 -22.668 1.00 42.31 115 ASN A N 1
ATOM 895 C CA . ASN A 1 115 ? -3.032 -5.340 -22.064 1.00 42.31 115 ASN A CA 1
ATOM 896 C C . ASN A 1 115 ? -3.747 -6.315 -21.103 1.00 42.31 115 ASN A C 1
ATOM 898 O O . ASN A 1 115 ? -4.767 -5.944 -20.526 1.00 42.31 115 ASN A O 1
ATOM 902 N N . ALA A 1 116 ? -3.262 -7.547 -20.904 1.00 41.47 116 ALA A N 1
ATOM 903 C CA . ALA A 1 116 ? -4.068 -8.591 -20.248 1.00 41.47 116 ALA A CA 1
ATOM 904 C C . ALA A 1 116 ? -3.399 -9.380 -19.109 1.00 41.47 116 ALA A C 1
ATOM 906 O O . ALA A 1 116 ? -4.069 -10.193 -18.473 1.00 41.47 116 ALA A O 1
ATOM 907 N N . THR A 1 117 ? -2.124 -9.164 -18.799 1.00 43.00 117 THR A N 1
ATOM 908 C CA . THR A 1 117 ? -1.395 -10.023 -17.850 1.00 43.00 117 THR A CA 1
ATOM 909 C C . THR A 1 117 ? -0.646 -9.203 -16.821 1.00 43.00 117 THR A C 1
ATOM 911 O O . THR A 1 117 ? 0.069 -8.284 -17.190 1.00 43.00 117 THR A O 1
ATOM 914 N N . THR A 1 118 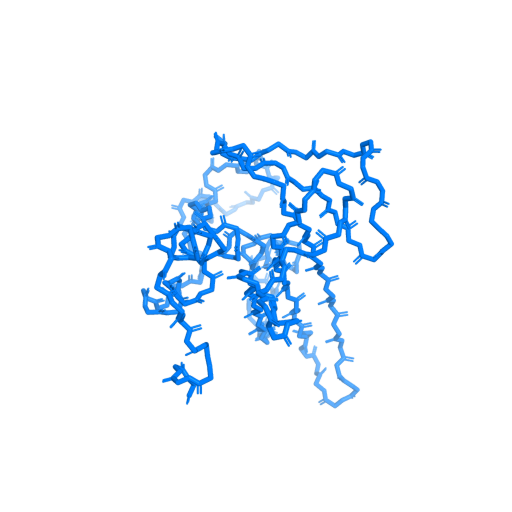? -0.788 -9.553 -15.541 1.00 51.28 118 THR A N 1
ATOM 915 C CA . THR A 1 118 ? 0.135 -9.150 -14.471 1.00 51.28 118 THR A CA 1
ATOM 916 C C . THR A 1 118 ? 1.570 -9.312 -14.979 1.00 51.28 118 THR A C 1
ATOM 918 O O . THR A 1 118 ? 1.953 -10.428 -15.337 1.00 51.28 118 THR A O 1
ATOM 921 N N . LEU A 1 119 ? 2.335 -8.224 -15.104 1.00 58.38 119 LEU A N 1
ATOM 922 C CA . LEU A 1 119 ? 3.628 -8.285 -15.805 1.00 58.38 119 LEU A CA 1
ATOM 923 C C . LEU A 1 119 ? 4.709 -8.889 -14.922 1.00 58.38 119 LEU A C 1
ATOM 925 O O . LEU A 1 119 ? 5.605 -9.568 -15.421 1.00 58.38 119 LEU A O 1
ATOM 929 N N . ILE A 1 120 ? 4.584 -8.688 -13.610 1.00 67.50 120 ILE A N 1
ATOM 930 C CA . ILE A 1 120 ? 5.453 -9.305 -12.620 1.00 67.50 120 ILE A CA 1
ATOM 931 C C . ILE A 1 120 ? 4.666 -10.409 -11.901 1.00 67.50 120 ILE A C 1
ATOM 933 O O . ILE A 1 120 ? 3.719 -10.112 -11.170 1.00 67.50 120 ILE A O 1
ATOM 937 N N . PRO A 1 121 ? 5.026 -11.693 -12.077 1.00 72.81 121 PRO A N 1
ATOM 938 C CA . PRO A 1 121 ? 4.384 -12.797 -11.376 1.00 72.81 121 PRO A CA 1
ATOM 939 C C . PRO A 1 121 ? 4.833 -12.812 -9.909 1.00 72.81 121 PRO A C 1
ATOM 941 O O . PRO A 1 121 ? 5.712 -13.578 -9.513 1.00 72.81 121 PRO A O 1
ATOM 944 N N . TRP A 1 122 ? 4.244 -11.938 -9.094 1.00 81.69 122 TRP A N 1
ATOM 945 C CA . TRP A 1 122 ? 4.529 -11.871 -7.666 1.00 81.69 122 TRP A CA 1
ATOM 946 C C . TRP A 1 122 ? 4.211 -13.208 -6.993 1.00 81.69 122 TRP A C 1
ATOM 948 O O . TRP A 1 122 ? 3.129 -13.773 -7.171 1.00 81.69 122 TRP A O 1
ATOM 958 N N . ALA A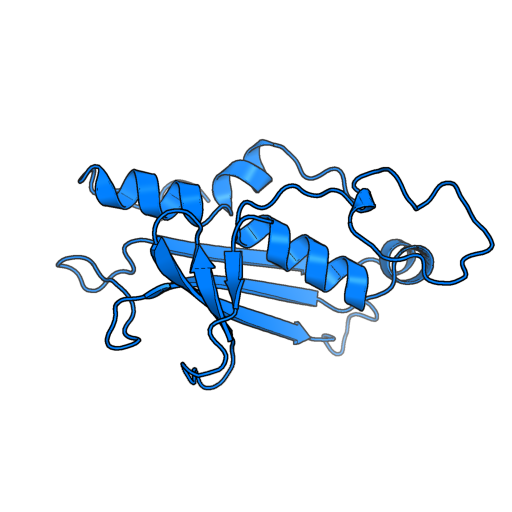 1 123 ? 5.150 -13.711 -6.189 1.00 82.31 123 ALA A N 1
ATOM 959 C CA . ALA A 1 123 ? 4.929 -14.924 -5.413 1.00 82.31 123 ALA A CA 1
ATOM 960 C C . ALA A 1 123 ? 3.709 -14.748 -4.494 1.00 82.31 123 ALA A C 1
ATOM 962 O O . ALA A 1 123 ? 3.561 -13.717 -3.837 1.00 82.31 123 ALA A O 1
ATOM 963 N N . SER A 1 124 ? 2.837 -15.757 -4.405 1.00 80.44 124 SER A N 1
ATOM 964 C CA . SER A 1 124 ? 1.602 -15.650 -3.610 1.00 80.44 124 SER A CA 1
ATOM 965 C C . SER A 1 124 ? 1.864 -15.382 -2.127 1.00 80.44 124 SER A C 1
ATOM 967 O O . SER A 1 124 ? 1.039 -14.756 -1.469 1.00 80.44 124 SER A O 1
ATOM 969 N N . GLU A 1 125 ? 2.999 -15.845 -1.603 1.00 83.31 125 GLU A N 1
ATOM 970 C CA . GLU A 1 125 ? 3.449 -15.567 -0.235 1.00 83.31 125 GLU A CA 1
ATOM 971 C C . GLU A 1 125 ? 3.788 -14.089 -0.034 1.00 83.31 125 GLU A C 1
ATOM 973 O O . GLU A 1 125 ? 3.365 -13.508 0.961 1.00 83.31 125 GLU A O 1
ATOM 978 N N . LEU A 1 126 ? 4.457 -13.470 -1.013 1.00 85.75 126 LEU A N 1
ATOM 979 C CA . LEU A 1 126 ? 4.762 -12.043 -1.002 1.00 85.75 126 LEU A CA 1
ATOM 980 C C . LEU A 1 126 ? 3.479 -11.213 -1.047 1.00 85.75 126 LEU A C 1
ATOM 982 O O . LEU A 1 126 ? 3.280 -10.363 -0.190 1.00 85.75 126 LEU A O 1
ATOM 986 N N . VAL A 1 127 ? 2.577 -11.492 -1.995 1.00 85.06 127 VAL A N 1
ATOM 987 C CA . VAL A 1 127 ? 1.277 -10.793 -2.093 1.00 85.06 127 VAL A CA 1
ATOM 988 C C . VAL A 1 127 ? 0.547 -10.844 -0.749 1.00 85.06 127 VAL A C 1
ATOM 990 O O . VAL A 1 127 ? -0.006 -9.860 -0.278 1.00 85.06 127 VAL A O 1
ATOM 993 N N . ARG A 1 128 ? 0.597 -12.006 -0.097 1.00 82.81 128 ARG A N 1
ATOM 994 C CA . ARG A 1 128 ? -0.020 -12.259 1.201 1.00 82.81 128 ARG A CA 1
ATOM 995 C C . ARG A 1 128 ? 0.631 -11.529 2.373 1.00 82.81 128 ARG A C 1
ATOM 997 O O . ARG A 1 128 ? -0.072 -11.367 3.372 1.00 82.81 128 ARG A O 1
ATOM 1004 N N . SER A 1 129 ? 1.919 -11.198 2.310 1.00 86.44 129 SER A N 1
ATOM 1005 C CA . SER A 1 129 ? 2.654 -10.543 3.401 1.00 86.44 129 SER A CA 1
ATOM 1006 C C . SER A 1 129 ? 2.610 -9.020 3.317 1.00 86.44 129 SER A C 1
ATOM 1008 O O . SER A 1 129 ? 2.740 -8.362 4.344 1.00 86.44 129 SER A O 1
ATOM 1010 N N . VAL A 1 130 ? 2.375 -8.461 2.128 1.00 91.38 130 VAL A N 1
ATOM 1011 C CA . VAL A 1 130 ? 2.361 -7.005 1.918 1.00 91.38 130 VAL A CA 1
ATOM 1012 C C . VAL A 1 130 ? 0.960 -6.421 1.719 1.00 91.38 130 VAL A C 1
ATOM 1014 O O . VAL A 1 130 ? 0.843 -5.243 1.434 1.00 91.38 130 VAL A O 1
ATOM 1017 N N . ASP A 1 131 ? -0.104 -7.201 1.897 1.00 92.50 131 ASP A N 1
ATOM 1018 C CA . ASP A 1 131 ? -1.496 -6.750 1.775 1.00 92.50 131 ASP A CA 1
ATOM 1019 C C . ASP A 1 131 ? -1.988 -6.038 3.057 1.00 92.50 131 ASP A C 1
ATOM 1021 O O . ASP A 1 131 ? -2.206 -6.670 4.101 1.00 92.50 131 ASP A O 1
ATOM 1025 N N . ILE A 1 132 ? -2.223 -4.720 2.977 1.00 94.75 132 ILE A N 1
ATOM 1026 C CA . ILE A 1 132 ? -2.718 -3.921 4.111 1.00 94.75 132 ILE A CA 1
ATOM 1027 C C . ILE A 1 132 ? -4.122 -4.327 4.573 1.00 94.75 132 ILE A C 1
ATOM 1029 O O . ILE A 1 132 ? -4.413 -4.260 5.768 1.00 94.75 132 ILE A O 1
ATOM 1033 N N . ARG A 1 133 ? -4.999 -4.782 3.672 1.00 94.31 133 ARG A N 1
ATOM 1034 C CA . ARG A 1 133 ? -6.373 -5.197 4.012 1.00 94.31 133 ARG A CA 1
ATOM 1035 C C . ARG A 1 133 ? -6.324 -6.413 4.913 1.00 94.31 133 ARG A C 1
ATOM 1037 O O . ARG A 1 133 ? -7.021 -6.482 5.927 1.00 94.31 133 ARG A O 1
ATOM 1044 N N . ARG A 1 134 ? -5.441 -7.352 4.572 1.00 92.19 134 ARG A N 1
ATOM 1045 C CA . ARG A 1 134 ? -5.175 -8.520 5.404 1.00 92.19 134 ARG A CA 1
ATOM 1046 C C . ARG A 1 134 ? -4.587 -8.119 6.755 1.00 92.19 134 ARG A C 1
ATOM 1048 O O . ARG A 1 134 ? -5.057 -8.628 7.772 1.00 92.19 134 ARG A O 1
ATOM 1055 N N . ALA A 1 135 ? -3.605 -7.219 6.782 1.00 92.50 135 ALA A N 1
ATOM 1056 C CA . ALA A 1 135 ? -3.014 -6.741 8.033 1.00 92.50 135 ALA A CA 1
ATOM 1057 C C . ALA A 1 135 ? -4.071 -6.098 8.954 1.00 92.50 135 ALA A C 1
ATOM 1059 O O . ALA A 1 135 ? -4.142 -6.439 10.134 1.00 92.50 135 ALA A O 1
ATOM 1060 N N . ILE A 1 136 ? -4.959 -5.256 8.412 1.00 94.31 136 ILE A N 1
ATOM 1061 C CA . ILE A 1 136 ? -6.085 -4.659 9.150 1.00 94.31 136 ILE A CA 1
ATOM 1062 C C . ILE A 1 136 ? -7.040 -5.740 9.668 1.00 94.31 136 ILE A C 1
ATOM 1064 O O . ILE A 1 136 ? -7.421 -5.712 10.839 1.00 94.31 136 ILE A O 1
ATOM 1068 N N . ALA A 1 137 ? -7.423 -6.707 8.829 1.00 91.75 137 ALA A N 1
ATOM 1069 C CA . ALA A 1 137 ? -8.327 -7.783 9.229 1.00 91.75 137 ALA A CA 1
ATOM 1070 C C . ALA A 1 137 ? -7.755 -8.614 10.390 1.00 91.75 137 ALA A C 1
ATOM 1072 O O . ALA A 1 137 ? -8.480 -8.911 11.340 1.00 91.75 137 ALA A O 1
ATOM 1073 N N . ILE A 1 138 ? -6.459 -8.939 10.346 1.00 89.62 138 ILE A N 1
ATOM 1074 C CA . ILE A 1 138 ? -5.749 -9.630 11.434 1.00 89.62 138 ILE A CA 1
ATOM 1075 C C . ILE A 1 138 ? -5.738 -8.758 12.692 1.00 89.62 138 ILE A C 1
ATOM 1077 O O . ILE A 1 138 ? -6.145 -9.210 13.761 1.00 89.62 138 ILE A O 1
ATOM 1081 N N . ALA A 1 139 ? -5.355 -7.486 12.563 1.00 89.50 139 ALA A N 1
ATOM 1082 C CA . ALA A 1 139 ? -5.292 -6.556 13.683 1.00 89.50 139 ALA A CA 1
ATOM 1083 C C . ALA A 1 139 ? -6.648 -6.378 14.381 1.00 89.50 139 ALA A C 1
ATOM 1085 O O . ALA A 1 139 ? -6.709 -6.260 15.608 1.00 89.50 139 ALA A O 1
ATOM 1086 N N . LYS A 1 140 ? -7.748 -6.373 13.618 1.00 88.44 140 LYS A N 1
ATOM 1087 C CA . LYS A 1 140 ? -9.121 -6.267 14.136 1.00 88.44 140 LYS A CA 1
ATOM 1088 C C . LYS A 1 140 ? -9.590 -7.509 14.890 1.00 88.44 140 LYS A C 1
ATOM 1090 O O . LYS A 1 140 ? -10.439 -7.374 15.76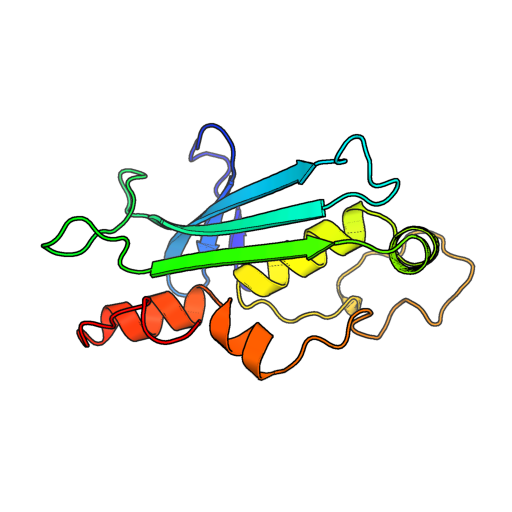6 1.00 88.44 140 LYS A O 1
ATOM 1095 N N . GLN A 1 141 ? -9.035 -8.686 14.606 1.00 84.06 141 GLN A N 1
ATOM 1096 C CA . GLN A 1 141 ? -9.373 -9.923 15.322 1.00 84.06 141 GLN A CA 1
ATOM 1097 C C . GLN A 1 141 ? -8.798 -9.975 16.746 1.00 84.06 141 GLN A C 1
ATOM 1099 O O . GLN A 1 141 ? -9.096 -10.909 17.484 1.00 84.06 141 GLN A O 1
ATOM 1104 N N . GLY A 1 142 ? -8.005 -8.978 17.161 1.00 63.19 142 GLY A N 1
ATOM 1105 C CA . GLY A 1 142 ? -7.495 -8.884 18.532 1.00 63.19 142 GLY A CA 1
ATOM 1106 C C . GLY A 1 142 ? -6.439 -9.935 18.874 1.00 63.19 142 GLY A C 1
ATOM 1107 O O . GLY A 1 142 ? -6.096 -10.096 20.041 1.00 63.19 142 GLY A O 1
ATOM 1108 N N . VAL A 1 143 ? -5.910 -10.640 17.872 1.00 55.22 143 VAL A N 1
ATOM 1109 C CA . VAL A 1 143 ? -4.699 -11.438 18.031 1.00 55.22 143 VAL A CA 1
ATOM 1110 C C . VAL A 1 143 ? -3.542 -10.445 18.016 1.00 55.22 143 VAL A C 1
ATOM 1112 O O . VAL A 1 143 ? -3.299 -9.813 16.989 1.00 55.22 143 VAL A O 1
ATOM 1115 N N . GLU A 1 144 ? -2.871 -10.253 19.153 1.00 51.19 144 GLU A N 1
ATOM 1116 C CA . GLU A 1 144 ? -1.590 -9.543 19.206 1.00 51.19 144 GLU A CA 1
ATOM 1117 C C . GLU A 1 144 ? -0.612 -10.277 18.276 1.00 51.19 144 GLU A C 1
ATOM 1119 O O . GLU A 1 144 ? -0.058 -11.317 18.624 1.00 51.19 144 GLU A O 1
ATOM 1124 N N . PHE A 1 145 ? -0.488 -9.796 17.039 1.00 49.53 145 PHE A N 1
ATOM 1125 C CA . PHE A 1 145 ? 0.406 -10.363 16.040 1.00 49.53 145 PHE A CA 1
ATOM 1126 C C . PHE A 1 145 ? 1.743 -9.643 16.142 1.00 49.53 145 PHE A C 1
ATOM 1128 O O . PHE A 1 145 ? 1.829 -8.438 15.907 1.00 49.53 145 PHE A O 1
ATOM 1135 N N . ASP A 1 146 ? 2.781 -10.388 16.501 1.00 46.09 146 ASP A N 1
ATOM 1136 C CA . ASP A 1 146 ? 4.148 -9.892 16.477 1.00 46.09 146 ASP A CA 1
ATOM 1137 C C . ASP A 1 146 ? 4.664 -9.984 15.034 1.00 46.09 146 ASP A C 1
ATOM 1139 O O . ASP A 1 146 ? 5.003 -11.061 14.540 1.00 46.09 146 ASP A O 1
ATOM 1143 N N . LEU A 1 147 ? 4.635 -8.856 14.318 1.00 50.22 147 LEU A N 1
ATOM 1144 C CA . LEU A 1 147 ? 5.088 -8.751 12.923 1.00 50.22 147 LEU A CA 1
ATOM 1145 C C . LEU A 1 147 ? 6.594 -9.044 12.759 1.00 50.22 147 LEU A C 1
ATOM 1147 O O . LEU A 1 147 ? 7.028 -9.337 11.648 1.00 50.22 147 LEU A O 1
ATOM 1151 N N . ASP A 1 148 ? 7.361 -9.065 13.854 1.00 51.53 148 ASP A N 1
ATOM 1152 C CA . ASP A 1 148 ? 8.799 -9.366 13.867 1.00 51.53 148 ASP A CA 1
ATOM 1153 C C . ASP A 1 148 ? 9.137 -10.860 13.658 1.00 51.53 148 ASP A C 1
ATOM 1155 O O . ASP A 1 148 ? 10.312 -11.216 13.595 1.00 51.53 148 ASP A O 1
ATOM 1159 N N . GLN A 1 149 ? 8.146 -11.755 13.525 1.00 43.78 149 GLN A N 1
ATOM 1160 C CA . GLN A 1 149 ? 8.386 -13.201 13.347 1.00 43.78 149 GLN A CA 1
ATOM 1161 C C . GLN A 1 149 ? 8.228 -13.742 11.912 1.00 43.78 149 GLN A C 1
ATOM 1163 O O . GLN A 1 149 ? 8.267 -14.958 11.724 1.00 43.78 149 GLN A O 1
ATOM 1168 N N . VAL A 1 150 ? 8.043 -12.895 10.890 1.00 42.88 150 VAL A N 1
ATOM 1169 C CA . VAL A 1 150 ? 7.817 -13.358 9.495 1.00 42.88 150 VAL A CA 1
ATOM 1170 C C . VAL A 1 150 ? 8.814 -12.765 8.483 1.00 42.88 150 VAL A C 1
ATOM 1172 O O . VAL A 1 150 ? 8.514 -12.672 7.295 1.00 42.88 150 VAL A O 1
ATOM 1175 N N . LEU A 1 151 ? 10.018 -12.389 8.924 1.00 35.81 151 LEU A N 1
ATOM 1176 C CA . LEU A 1 151 ? 11.140 -12.052 8.034 1.00 35.81 151 LEU A CA 1
ATOM 1177 C C . LEU A 1 151 ? 12.283 -13.058 8.174 1.00 35.81 151 LEU A C 1
ATOM 1179 O O . LEU A 1 151 ? 12.656 -13.370 9.326 1.00 35.81 151 LEU A O 1
#